Protein AF-A0A9X3YL46-F1 (afdb_monomer)

Sequence (142 aa):
MEDTFSPRIAATLVHRTGEGTSAHEVADIVVALCQDTERALTPIIGPVGVGALYQHSLHLAKVAYPWIDIIPTRPATAADFSVFHTLLAQQTAETALAGGKEVLEAFFRLLVSLIGFSLSEQLLAAVWTDPAPDTSAQDVVP

Nearest PDB structures (foldseek):
  5aym-assembly1_A  TM=3.130E-01  e=6.879E+00  Bdellovibrio bacteriovorus HD100

Structure (mmCIF, N/CA/C/O backbone):
data_AF-A0A9X3YL46-F1
#
_entry.id   AF-A0A9X3YL46-F1
#
loop_
_atom_site.group_PDB
_atom_site.id
_atom_site.type_symbol
_atom_site.label_atom_id
_atom_site.label_alt_id
_atom_site.label_comp_id
_atom_site.label_asym_id
_atom_site.label_entity_id
_atom_site.label_seq_id
_atom_site.pdbx_PDB_ins_code
_atom_site.Cartn_x
_atom_site.Cartn_y
_atom_site.Cartn_z
_atom_site.occupancy
_atom_site.B_iso_or_equiv
_atom_site.auth_seq_id
_atom_site.auth_comp_id
_atom_site.auth_asym_id
_atom_site.auth_atom_id
_atom_site.pdbx_PDB_model_num
ATOM 1 N N . MET A 1 1 ? 0.726 19.207 -8.376 1.00 51.31 1 MET A N 1
ATOM 2 C CA . MET A 1 1 ? -0.180 18.418 -9.240 1.00 51.31 1 MET A CA 1
ATOM 3 C C . MET A 1 1 ? 0.048 16.951 -8.882 1.00 51.31 1 MET A C 1
ATOM 5 O O . MET A 1 1 ? 0.593 16.200 -9.673 1.00 51.31 1 MET A O 1
ATOM 9 N N . GLU A 1 2 ? -0.258 16.591 -7.630 1.00 53.34 2 GLU A N 1
ATOM 10 C CA . GLU A 1 2 ? -0.020 15.256 -7.037 1.00 53.34 2 GLU A CA 1
ATOM 11 C C . GLU A 1 2 ? -1.334 14.649 -6.491 1.00 53.34 2 GLU A C 1
ATOM 13 O O . GLU A 1 2 ? -1.437 13.439 -6.318 1.00 53.34 2 GLU A O 1
ATOM 18 N N . ASP A 1 3 ? -2.374 15.475 -6.312 1.00 58.09 3 ASP A N 1
ATOM 19 C CA . ASP A 1 3 ? -3.676 15.122 -5.735 1.00 58.09 3 ASP A CA 1
ATOM 20 C C . ASP A 1 3 ? -4.540 14.152 -6.549 1.00 58.09 3 ASP A C 1
ATOM 22 O O . ASP A 1 3 ? -5.568 13.718 -6.048 1.00 58.09 3 ASP A O 1
ATOM 26 N N . THR A 1 4 ? -4.188 13.791 -7.785 1.00 65.06 4 THR A N 1
ATOM 27 C CA . THR A 1 4 ? -5.068 12.941 -8.614 1.00 65.06 4 THR A CA 1
ATOM 28 C C . THR A 1 4 ? -4.999 11.459 -8.227 1.00 65.06 4 THR A C 1
ATOM 30 O O . THR A 1 4 ? -5.976 10.730 -8.398 1.00 65.06 4 THR A O 1
ATOM 33 N N . PHE A 1 5 ? -3.876 10.991 -7.670 1.00 70.75 5 PHE A N 1
ATOM 34 C CA . PHE A 1 5 ? -3.711 9.575 -7.315 1.00 70.75 5 PHE A CA 1
ATOM 35 C C . PHE A 1 5 ? -4.318 9.228 -5.958 1.00 70.75 5 PHE A C 1
ATOM 37 O O . PHE A 1 5 ? -4.965 8.192 -5.840 1.00 70.75 5 PHE A O 1
ATOM 44 N N . SER A 1 6 ? -4.179 10.110 -4.964 1.00 73.25 6 SER A N 1
ATOM 45 C CA . SER A 1 6 ? -4.755 9.940 -3.621 1.00 73.25 6 SER A CA 1
ATOM 46 C C . SER A 1 6 ? -6.239 9.524 -3.621 1.00 73.25 6 SER A C 1
ATOM 48 O O . SER A 1 6 ? -6.574 8.513 -2.996 1.00 73.25 6 SER A O 1
ATOM 50 N N . PRO A 1 7 ? -7.146 10.204 -4.361 1.00 77.06 7 PRO A N 1
ATOM 51 C CA . PRO A 1 7 ? -8.553 9.826 -4.407 1.00 77.06 7 PRO A CA 1
ATOM 52 C C . PRO A 1 7 ? -8.775 8.505 -5.144 1.00 77.06 7 PRO A C 1
ATOM 54 O O . PRO A 1 7 ? -9.699 7.778 -4.798 1.00 77.06 7 PRO A O 1
ATOM 57 N N . ARG A 1 8 ? -7.932 8.150 -6.124 1.00 76.56 8 ARG A N 1
ATOM 58 C CA . ARG A 1 8 ? -8.047 6.884 -6.863 1.00 76.56 8 ARG A CA 1
ATOM 59 C C . ARG A 1 8 ? -7.578 5.695 -6.025 1.00 76.56 8 ARG A C 1
ATOM 61 O O . ARG A 1 8 ? -8.226 4.654 -6.051 1.00 76.56 8 ARG A O 1
ATOM 68 N N . ILE A 1 9 ? -6.512 5.868 -5.242 1.00 80.69 9 ILE A N 1
ATOM 69 C CA . ILE A 1 9 ? -6.034 4.897 -4.244 1.00 80.69 9 ILE A CA 1
ATOM 70 C C . ILE A 1 9 ? -7.133 4.646 -3.220 1.00 80.69 9 ILE A C 1
ATOM 72 O O . ILE A 1 9 ? -7.539 3.506 -3.009 1.00 80.69 9 ILE A O 1
ATOM 76 N N . ALA A 1 10 ? -7.658 5.728 -2.638 1.00 79.81 10 ALA A N 1
ATOM 77 C CA . ALA A 1 10 ? -8.732 5.659 -1.659 1.00 79.81 10 ALA A CA 1
ATOM 78 C C . ALA A 1 10 ? -9.977 4.977 -2.238 1.00 79.81 10 ALA A C 1
ATOM 80 O O . ALA A 1 10 ? -10.509 4.061 -1.622 1.00 79.81 10 ALA A O 1
ATOM 81 N N . ALA A 1 11 ? -10.405 5.370 -3.441 1.00 81.50 11 ALA A N 1
ATOM 82 C CA . ALA A 1 11 ? -11.554 4.771 -4.108 1.00 81.50 11 ALA A CA 1
ATOM 83 C C . ALA A 1 11 ? -11.339 3.285 -4.419 1.00 81.50 11 ALA A C 1
ATOM 85 O O . ALA A 1 11 ? -12.263 2.502 -4.244 1.00 81.50 11 ALA A O 1
ATOM 86 N N . THR A 1 12 ? -10.135 2.881 -4.837 1.00 80.75 12 THR A N 1
ATOM 87 C CA . THR A 1 12 ? -9.813 1.473 -5.128 1.00 80.75 12 THR A CA 1
ATOM 88 C C . THR A 1 12 ? -9.837 0.634 -3.855 1.00 80.75 12 THR A C 1
ATOM 90 O O . THR A 1 12 ? -10.438 -0.438 -3.844 1.00 80.75 12 THR A O 1
ATOM 93 N N . LEU A 1 13 ? -9.232 1.131 -2.771 1.00 80.19 13 LEU A N 1
ATOM 94 C CA . LEU A 1 13 ? -9.259 0.458 -1.474 1.00 80.19 13 LEU A CA 1
ATOM 95 C C . LEU A 1 13 ? -10.696 0.331 -0.966 1.00 80.19 13 LEU A C 1
ATOM 97 O O . LEU A 1 13 ? -11.121 -0.779 -0.687 1.00 80.19 13 LEU A O 1
ATOM 101 N N . VAL A 1 14 ? -11.472 1.418 -0.965 1.00 82.00 14 VAL A N 1
ATOM 102 C CA . VAL A 1 14 ? -12.885 1.410 -0.544 1.00 82.00 14 VAL A CA 1
ATOM 103 C C . VAL A 1 14 ? -13.747 0.511 -1.432 1.00 82.00 14 VAL A C 1
ATOM 105 O O . VAL A 1 14 ? -14.639 -0.158 -0.932 1.00 82.00 14 VAL A O 1
ATOM 108 N N . HIS A 1 15 ? -13.489 0.456 -2.740 1.00 81.50 15 HIS A N 1
ATOM 109 C CA . HIS A 1 15 ? -14.223 -0.429 -3.643 1.00 81.50 15 HIS A CA 1
ATOM 110 C C . HIS A 1 15 ? -13.946 -1.909 -3.349 1.00 81.50 15 HIS A C 1
ATOM 112 O O . HIS A 1 15 ? -14.842 -2.738 -3.482 1.00 81.50 15 HIS A O 1
ATOM 118 N N . ARG A 1 16 ? -12.712 -2.240 -2.944 1.00 76.75 16 ARG A N 1
ATOM 119 C CA . ARG A 1 16 ? -12.309 -3.611 -2.607 1.00 76.75 16 ARG A CA 1
ATOM 120 C C . ARG A 1 16 ? -12.597 -3.992 -1.152 1.00 76.75 16 ARG A C 1
ATOM 122 O O . ARG A 1 16 ? -12.717 -5.178 -0.870 1.00 76.75 16 ARG A O 1
ATOM 129 N N . THR A 1 17 ? -12.747 -3.027 -0.245 1.00 80.25 17 THR A N 1
ATOM 130 C CA . THR A 1 17 ? -13.121 -3.265 1.155 1.00 80.25 17 THR A CA 1
ATOM 131 C C . THR A 1 17 ? -14.616 -3.021 1.358 1.00 80.25 17 THR A C 1
ATOM 133 O O . THR A 1 17 ? -15.075 -1.882 1.353 1.00 80.25 17 THR A O 1
ATOM 136 N N . GLY A 1 18 ? -15.384 -4.087 1.575 1.00 74.00 18 GLY A N 1
ATOM 137 C CA . GLY A 1 18 ? -16.796 -3.993 1.950 1.00 74.00 18 GLY A CA 1
ATOM 138 C C . GLY A 1 18 ? -17.024 -3.428 3.360 1.00 74.00 18 GLY A C 1
ATOM 139 O O . GLY A 1 18 ? -16.109 -3.357 4.189 1.00 74.00 18 GLY A O 1
ATOM 140 N N . GLU A 1 19 ? -18.269 -3.059 3.669 1.00 71.50 19 GLU A N 1
ATOM 141 C CA . GLU A 1 19 ? -18.653 -2.713 5.043 1.00 71.50 19 GLU A CA 1
ATOM 142 C C . GLU A 1 19 ? -18.395 -3.909 5.976 1.00 71.50 19 GLU A C 1
ATOM 144 O O . GLU A 1 19 ? -18.930 -4.996 5.770 1.00 71.50 19 GLU A O 1
ATOM 149 N N . GLY A 1 20 ? -17.551 -3.714 6.995 1.00 71.75 20 GLY A N 1
ATOM 150 C CA . GLY A 1 20 ? -17.170 -4.765 7.948 1.00 71.75 20 GLY A CA 1
ATOM 151 C C . GLY A 1 20 ? -15.892 -5.539 7.609 1.00 71.75 20 GLY A C 1
ATOM 152 O O . GLY A 1 20 ? -15.596 -6.517 8.293 1.00 71.75 20 GLY A O 1
ATOM 153 N N . THR A 1 21 ? -15.124 -5.104 6.603 1.00 82.25 21 THR A N 1
ATOM 154 C CA . THR A 1 21 ? -13.832 -5.720 6.252 1.00 82.25 21 THR A CA 1
ATOM 155 C C . THR A 1 21 ? -12.889 -5.742 7.456 1.00 82.25 21 THR A C 1
ATOM 157 O O . THR A 1 21 ? -12.628 -4.713 8.084 1.00 82.25 21 THR A O 1
ATOM 160 N N . SER A 1 22 ? -12.359 -6.919 7.780 1.00 85.88 22 SER A N 1
ATOM 161 C CA . SER A 1 22 ? -11.424 -7.089 8.894 1.00 85.88 22 SER A CA 1
ATOM 162 C C . SER A 1 22 ? -10.041 -6.531 8.550 1.00 85.88 22 SER A C 1
ATOM 164 O O . SER A 1 22 ? -9.647 -6.490 7.389 1.00 85.88 22 SER A O 1
ATOM 166 N N . ALA A 1 23 ? -9.236 -6.176 9.555 1.00 85.50 23 ALA A N 1
ATOM 167 C CA . ALA A 1 23 ? -7.869 -5.689 9.326 1.00 85.50 23 ALA A CA 1
ATOM 168 C C . ALA A 1 23 ? -6.994 -6.672 8.525 1.00 85.50 23 ALA A C 1
ATOM 170 O O . ALA A 1 23 ? -6.163 -6.245 7.732 1.00 85.50 23 ALA A O 1
ATOM 171 N N . HIS A 1 24 ? -7.226 -7.980 8.683 1.00 86.25 24 HIS A N 1
ATOM 172 C CA . HIS A 1 24 ? -6.597 -9.022 7.866 1.00 86.25 24 HIS A CA 1
ATOM 173 C C . HIS A 1 24 ? -6.981 -8.937 6.386 1.00 86.25 24 HIS A C 1
ATOM 175 O O . HIS A 1 24 ? -6.119 -9.055 5.528 1.00 86.25 24 HIS A O 1
ATOM 181 N N . GLU A 1 25 ? -8.255 -8.709 6.075 1.00 86.12 25 GLU A N 1
ATOM 182 C CA . GLU A 1 25 ? -8.711 -8.587 4.687 1.00 86.12 25 GLU A CA 1
ATOM 183 C C . GLU A 1 25 ? -8.191 -7.292 4.053 1.00 86.12 25 GLU A C 1
ATOM 185 O O . GLU A 1 25 ? -7.735 -7.300 2.913 1.00 86.12 25 GLU A O 1
ATOM 190 N N . VAL A 1 26 ? -8.168 -6.189 4.812 1.00 86.44 26 VAL A N 1
ATOM 191 C CA . VAL A 1 26 ? -7.513 -4.948 4.370 1.00 86.44 26 VAL A CA 1
ATOM 192 C C . VAL A 1 26 ? -6.027 -5.193 4.099 1.00 86.44 26 VAL A C 1
ATOM 194 O O . VAL A 1 26 ? -5.505 -4.730 3.087 1.00 86.44 26 VAL A O 1
ATOM 197 N N . ALA A 1 27 ? -5.348 -5.933 4.980 1.00 87.69 27 ALA A N 1
ATOM 198 C CA . ALA A 1 27 ? -3.944 -6.279 4.811 1.00 87.69 27 ALA A CA 1
ATOM 199 C C . ALA A 1 27 ? -3.704 -7.088 3.532 1.00 87.69 27 ALA A C 1
ATOM 201 O O . ALA A 1 27 ? -2.785 -6.763 2.781 1.00 87.69 27 ALA A O 1
ATOM 202 N N . ASP A 1 28 ? -4.539 -8.094 3.269 1.00 86.88 28 ASP A N 1
ATOM 203 C CA . ASP A 1 28 ? -4.456 -8.939 2.077 1.00 86.88 28 ASP A CA 1
ATOM 204 C C . ASP A 1 28 ? -4.647 -8.112 0.797 1.00 86.88 28 ASP A C 1
ATOM 206 O O . ASP A 1 28 ? -3.805 -8.148 -0.099 1.00 86.88 28 ASP A O 1
ATOM 210 N N . ILE A 1 29 ? -5.669 -7.246 0.767 1.00 86.81 29 ILE A N 1
ATOM 211 C CA . ILE A 1 29 ? -5.940 -6.343 -0.362 1.00 86.81 29 ILE A CA 1
ATOM 212 C C . ILE A 1 29 ? -4.755 -5.406 -0.613 1.00 86.81 29 ILE A C 1
ATOM 214 O O . ILE A 1 29 ? -4.289 -5.284 -1.746 1.00 86.81 29 ILE A O 1
ATOM 218 N N . VAL A 1 30 ? -4.246 -4.739 0.425 1.00 85.69 30 VAL A N 1
ATOM 219 C CA . VAL A 1 30 ? -3.123 -3.798 0.295 1.00 85.69 30 VAL A CA 1
ATOM 220 C C . VAL A 1 30 ? -1.865 -4.519 -0.196 1.00 85.69 30 VAL A C 1
ATOM 222 O O . VAL A 1 30 ? -1.163 -4.016 -1.074 1.00 85.69 30 VAL A O 1
ATOM 225 N N . VAL A 1 31 ? -1.582 -5.708 0.336 1.00 87.44 31 VAL A N 1
ATOM 226 C CA . VAL A 1 31 ? -0.411 -6.507 -0.044 1.00 87.44 31 VAL A CA 1
ATOM 227 C C . VAL A 1 31 ? -0.532 -7.026 -1.471 1.00 87.44 31 VAL A C 1
ATOM 229 O O . VAL A 1 31 ? 0.443 -6.937 -2.215 1.00 87.44 31 VAL A O 1
ATOM 232 N N . ALA A 1 32 ? -1.713 -7.483 -1.886 1.00 86.38 32 ALA A N 1
ATOM 233 C CA . ALA A 1 32 ? -1.969 -7.905 -3.257 1.00 86.38 32 ALA A CA 1
ATOM 234 C C . ALA A 1 32 ? -1.721 -6.761 -4.254 1.00 86.38 32 ALA A C 1
ATOM 236 O O . ALA A 1 32 ? -1.051 -6.959 -5.266 1.00 86.38 32 ALA A O 1
ATOM 237 N N . LEU A 1 33 ? -2.176 -5.541 -3.941 1.00 83.75 33 LEU A N 1
ATOM 238 C CA . LEU A 1 33 ? -1.921 -4.359 -4.776 1.00 83.75 33 LEU A CA 1
ATOM 239 C C . LEU A 1 33 ? -0.424 -4.029 -4.850 1.00 83.75 33 LEU A C 1
ATOM 241 O O . LEU A 1 33 ? 0.090 -3.730 -5.930 1.00 83.75 33 LEU A O 1
ATOM 245 N N . CYS A 1 34 ? 0.291 -4.105 -3.726 1.00 83.38 34 CYS A N 1
ATOM 246 C CA . CYS A 1 34 ? 1.739 -3.905 -3.690 1.00 83.38 34 CYS A CA 1
ATOM 247 C C . CYS A 1 34 ? 2.498 -4.953 -4.523 1.00 83.38 34 CYS A C 1
ATOM 249 O O . CYS A 1 34 ? 3.418 -4.591 -5.253 1.00 83.38 34 CYS A O 1
ATOM 251 N N . GLN A 1 35 ? 2.101 -6.227 -4.457 1.00 84.06 35 GLN A N 1
ATOM 252 C CA . GLN A 1 35 ? 2.708 -7.319 -5.228 1.00 84.06 35 GLN A CA 1
ATOM 253 C C . GLN A 1 35 ? 2.443 -7.201 -6.731 1.00 84.06 35 GLN A C 1
ATOM 255 O O . GLN A 1 35 ? 3.344 -7.441 -7.536 1.00 84.06 35 GLN A O 1
ATOM 260 N N . ASP A 1 36 ? 1.227 -6.820 -7.124 1.00 83.81 36 ASP A N 1
ATOM 261 C CA . ASP A 1 36 ? 0.898 -6.598 -8.535 1.00 83.81 36 ASP A CA 1
ATOM 262 C C . ASP A 1 36 ? 1.721 -5.432 -9.105 1.00 83.81 36 ASP A C 1
ATOM 264 O O . ASP A 1 36 ? 2.349 -5.536 -10.163 1.00 83.81 36 ASP A O 1
ATOM 268 N N . THR A 1 37 ? 1.854 -4.367 -8.310 1.00 79.25 37 THR A N 1
ATOM 269 C CA . THR A 1 37 ? 2.698 -3.222 -8.650 1.00 79.25 37 THR A CA 1
ATOM 270 C C . THR A 1 37 ? 4.180 -3.618 -8.724 1.00 79.25 37 THR A C 1
ATOM 272 O O . THR A 1 37 ? 4.872 -3.223 -9.662 1.00 79.25 37 THR A O 1
ATOM 275 N N . GLU A 1 38 ? 4.686 -4.442 -7.796 1.00 82.06 38 GLU A N 1
ATOM 276 C CA . GLU A 1 38 ? 6.049 -4.990 -7.867 1.00 82.06 38 GLU A CA 1
ATOM 277 C C . GLU A 1 38 ? 6.269 -5.776 -9.159 1.00 82.06 38 GLU A C 1
ATOM 279 O O . GLU A 1 38 ? 7.285 -5.582 -9.833 1.00 82.06 38 GLU A O 1
ATOM 284 N N . ARG A 1 39 ? 5.328 -6.646 -9.530 1.00 82.31 39 ARG A N 1
ATOM 285 C CA . ARG A 1 39 ? 5.431 -7.481 -10.730 1.00 82.31 39 ARG A CA 1
ATOM 286 C C . ARG A 1 39 ? 5.474 -6.641 -12.003 1.00 82.31 39 ARG A C 1
ATOM 288 O O . ARG A 1 39 ? 6.270 -6.939 -12.892 1.00 82.31 39 ARG A O 1
ATOM 295 N N . ALA A 1 40 ? 4.680 -5.574 -12.066 1.00 80.94 40 ALA A N 1
ATOM 296 C CA . ALA A 1 40 ? 4.679 -4.636 -13.185 1.00 80.94 40 ALA A CA 1
ATOM 297 C C . ALA A 1 40 ? 5.964 -3.787 -13.256 1.00 80.94 40 ALA A C 1
ATOM 299 O O . ALA A 1 40 ? 6.438 -3.465 -14.345 1.00 80.94 40 ALA A O 1
ATOM 300 N N . LEU A 1 41 ? 6.561 -3.446 -12.109 1.00 78.81 41 LEU A N 1
ATOM 301 C CA . LEU A 1 41 ? 7.760 -2.601 -12.035 1.00 78.81 41 LEU A CA 1
ATOM 302 C C . LEU A 1 41 ? 9.080 -3.361 -12.143 1.00 78.81 41 LEU A C 1
ATOM 304 O O . LEU A 1 41 ? 10.072 -2.799 -12.610 1.00 78.81 41 LEU A O 1
ATOM 308 N N . THR A 1 42 ? 9.110 -4.626 -11.731 1.00 82.94 42 THR A N 1
ATOM 309 C CA . THR A 1 42 ? 10.291 -5.493 -11.808 1.00 82.94 42 THR A CA 1
ATOM 310 C C . THR A 1 42 ? 10.949 -5.488 -13.197 1.00 82.94 42 THR A C 1
ATOM 312 O O . THR A 1 42 ? 12.166 -5.317 -13.248 1.00 82.94 42 THR A O 1
ATOM 315 N N . PRO A 1 43 ? 10.226 -5.596 -14.332 1.00 80.31 43 PRO A N 1
ATOM 316 C CA . PRO A 1 43 ? 10.850 -5.508 -15.656 1.00 80.31 43 PRO A CA 1
ATOM 317 C C . PRO A 1 43 ? 11.321 -4.095 -16.053 1.00 80.31 43 PRO A C 1
ATOM 319 O O . PRO A 1 43 ? 12.098 -3.972 -16.996 1.00 80.31 43 PRO A O 1
ATOM 322 N N . ILE A 1 44 ? 10.876 -3.037 -15.365 1.00 81.62 44 ILE A N 1
ATOM 323 C CA . ILE A 1 44 ? 11.194 -1.635 -15.695 1.00 81.62 44 ILE A CA 1
ATOM 324 C C . ILE A 1 44 ? 12.420 -1.149 -14.910 1.00 81.62 44 ILE A C 1
ATOM 326 O O . ILE A 1 44 ? 13.348 -0.593 -15.493 1.00 81.62 44 ILE A O 1
ATOM 330 N N . ILE A 1 45 ? 12.426 -1.353 -13.587 1.00 79.56 45 ILE A N 1
ATOM 331 C CA . ILE A 1 45 ? 13.461 -0.835 -12.669 1.00 79.56 45 ILE A CA 1
ATOM 332 C C . ILE A 1 45 ? 14.257 -1.938 -11.954 1.00 79.56 45 ILE A C 1
ATOM 334 O O . ILE A 1 45 ? 15.213 -1.646 -11.234 1.00 79.56 45 ILE A O 1
ATOM 338 N N . GLY A 1 46 ? 13.886 -3.206 -12.148 1.00 81.25 46 GLY A N 1
ATOM 339 C CA . GLY A 1 46 ? 14.500 -4.357 -11.488 1.00 81.25 46 GLY A CA 1
ATOM 340 C C . GLY A 1 46 ? 13.971 -4.613 -10.067 1.00 81.25 46 GLY A C 1
ATOM 341 O O . GLY A 1 46 ? 13.476 -3.696 -9.408 1.00 81.25 46 GLY A O 1
ATOM 342 N N . PRO A 1 47 ? 14.129 -5.843 -9.539 1.00 78.12 47 PRO A N 1
ATOM 343 C CA . PRO A 1 47 ? 13.615 -6.229 -8.217 1.00 78.12 47 PRO A CA 1
ATOM 344 C C . PRO A 1 47 ? 14.277 -5.443 -7.073 1.00 78.12 47 PRO A C 1
ATOM 346 O O . PRO A 1 47 ? 13.627 -5.072 -6.099 1.00 78.12 47 PRO A O 1
ATOM 349 N N . VAL A 1 48 ? 15.557 -5.085 -7.230 1.00 78.62 48 VAL A N 1
ATOM 350 C CA . VAL A 1 48 ? 16.284 -4.227 -6.279 1.00 78.62 48 VAL A CA 1
ATOM 351 C C . VAL A 1 48 ? 15.733 -2.797 -6.286 1.00 78.62 48 VAL A C 1
ATOM 353 O O . VAL A 1 48 ? 15.625 -2.177 -5.230 1.00 78.62 48 VAL A O 1
ATOM 356 N N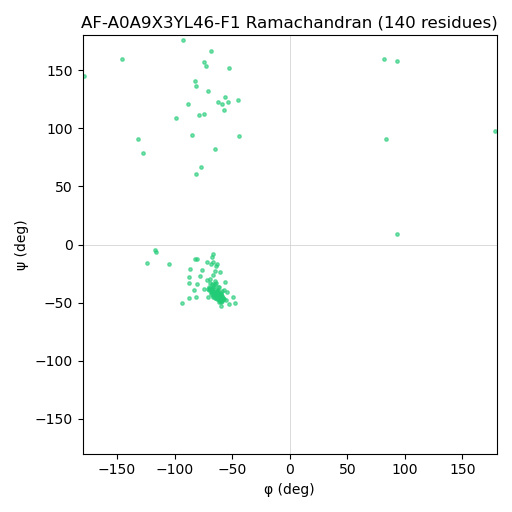 . GLY A 1 49 ? 15.354 -2.278 -7.460 1.00 80.94 49 GLY A N 1
ATOM 357 C CA . GLY A 1 49 ? 14.746 -0.955 -7.596 1.00 80.94 49 GLY A CA 1
ATOM 358 C C . GLY A 1 49 ? 13.384 -0.890 -6.912 1.00 80.94 49 GLY A C 1
ATOM 359 O O . GLY A 1 49 ? 13.122 0.047 -6.159 1.00 80.94 49 GLY A O 1
ATOM 360 N N . VAL A 1 50 ? 12.555 -1.922 -7.096 1.00 80.88 50 VAL A N 1
ATOM 361 C CA . VAL A 1 50 ? 11.259 -2.028 -6.411 1.00 80.88 50 VAL A CA 1
ATOM 362 C C . VAL A 1 50 ? 11.432 -2.180 -4.900 1.00 80.88 50 VAL A C 1
ATOM 364 O O . VAL A 1 50 ? 10.756 -1.488 -4.142 1.00 80.88 50 VAL A O 1
ATOM 367 N N . GLY A 1 51 ? 12.366 -3.022 -4.448 1.00 81.31 51 GLY A N 1
ATOM 368 C CA . GLY A 1 51 ? 12.679 -3.169 -3.027 1.00 81.31 51 GLY A CA 1
ATOM 369 C C . GLY A 1 51 ? 13.092 -1.839 -2.392 1.00 81.31 51 GLY A C 1
ATOM 370 O O . GLY A 1 51 ? 12.547 -1.448 -1.363 1.00 81.31 51 GLY A O 1
ATOM 371 N N . ALA A 1 52 ? 13.987 -1.085 -3.038 1.00 82.44 52 ALA A N 1
ATOM 372 C CA . ALA A 1 52 ? 14.406 0.235 -2.565 1.00 82.44 52 ALA A CA 1
ATOM 373 C C . ALA A 1 52 ? 13.247 1.248 -2.535 1.00 82.44 52 ALA A C 1
ATOM 375 O O . ALA A 1 52 ? 13.113 2.011 -1.577 1.00 82.44 52 ALA A O 1
ATOM 376 N N . LEU A 1 53 ? 12.389 1.229 -3.557 1.00 83.69 53 LEU A N 1
ATOM 377 C CA . LEU A 1 53 ? 11.208 2.083 -3.650 1.00 83.69 53 LEU A CA 1
ATOM 378 C C . LEU A 1 53 ? 10.212 1.793 -2.522 1.00 83.69 53 LEU A C 1
ATOM 380 O O . LEU A 1 53 ? 9.729 2.710 -1.858 1.00 83.69 53 LEU A O 1
ATOM 384 N N . TYR A 1 54 ? 9.966 0.511 -2.259 1.00 83.38 54 TYR A N 1
ATOM 385 C CA . TYR A 1 54 ? 9.113 0.063 -1.171 1.00 83.38 54 TYR A CA 1
ATOM 386 C C . TYR A 1 54 ? 9.670 0.497 0.190 1.00 83.38 54 TYR A C 1
ATOM 388 O O . TYR A 1 54 ? 8.964 1.123 0.979 1.00 83.38 54 TYR A O 1
ATOM 396 N N . GLN A 1 55 ? 10.959 0.277 0.442 1.00 82.31 55 GLN A N 1
ATOM 397 C CA . GLN A 1 55 ? 11.619 0.708 1.678 1.00 82.31 55 GLN A CA 1
ATOM 398 C C . GLN A 1 55 ? 11.532 2.226 1.884 1.00 82.31 55 GLN A C 1
ATOM 400 O O . GLN A 1 55 ? 11.272 2.697 2.992 1.00 82.31 55 GLN A O 1
ATOM 405 N N . HIS A 1 56 ? 11.692 3.000 0.811 1.00 83.94 56 HIS A N 1
ATOM 406 C CA . HIS A 1 56 ? 11.568 4.450 0.874 1.00 83.94 56 HIS A CA 1
ATOM 407 C C . HIS A 1 56 ? 10.118 4.890 1.136 1.00 83.94 56 HIS A C 1
ATOM 409 O O . HIS A 1 56 ? 9.897 5.796 1.938 1.00 83.94 56 HIS A O 1
ATOM 415 N N . SER A 1 57 ? 9.126 4.204 0.555 1.00 85.19 57 SER A N 1
ATOM 416 C CA . SER A 1 57 ? 7.707 4.457 0.840 1.00 85.19 57 SER A CA 1
ATOM 417 C C . SER A 1 57 ? 7.355 4.208 2.311 1.00 85.19 57 SER A C 1
ATOM 419 O O . SER A 1 57 ? 6.716 5.052 2.937 1.00 85.19 57 SER A O 1
ATOM 421 N N . LEU A 1 58 ? 7.871 3.126 2.910 1.00 82.69 58 LEU A N 1
ATOM 422 C CA . LEU A 1 58 ? 7.726 2.852 4.343 1.00 82.69 58 LEU A CA 1
ATOM 423 C C . LEU A 1 58 ? 8.398 3.937 5.195 1.00 82.69 58 LEU A C 1
ATOM 425 O O . LEU A 1 58 ? 7.846 4.364 6.208 1.00 82.69 58 LEU A O 1
ATOM 429 N N . HIS A 1 59 ? 9.568 4.423 4.771 1.00 82.75 59 HIS A N 1
ATOM 430 C CA . HIS A 1 59 ? 10.288 5.489 5.470 1.00 82.75 59 HIS A CA 1
ATOM 431 C C . HIS A 1 59 ? 9.563 6.841 5.436 1.00 82.75 59 HIS A C 1
ATOM 433 O O . HIS A 1 59 ? 9.758 7.659 6.332 1.00 82.75 59 HIS A O 1
ATOM 439 N N . LEU A 1 60 ? 8.734 7.092 4.424 1.00 83.12 60 LEU A N 1
ATOM 440 C CA . LEU A 1 60 ? 7.866 8.268 4.388 1.00 83.12 60 LEU A CA 1
ATOM 441 C C . LEU A 1 60 ? 6.603 8.034 5.223 1.00 83.12 60 LEU A C 1
ATOM 443 O O . LEU A 1 60 ? 6.248 8.874 6.048 1.00 83.12 60 LEU A O 1
ATOM 447 N N . ALA A 1 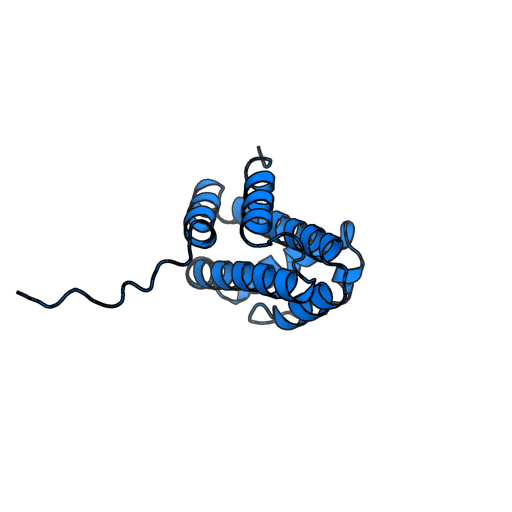61 ? 5.973 6.866 5.081 1.00 82.94 61 ALA A N 1
ATOM 448 C CA . ALA A 1 61 ? 4.745 6.528 5.793 1.00 82.94 61 ALA A CA 1
ATOM 449 C C . ALA A 1 61 ? 4.936 6.443 7.315 1.00 82.94 61 ALA A C 1
ATOM 451 O O . ALA A 1 61 ? 4.030 6.809 8.061 1.00 82.94 61 ALA A O 1
ATOM 452 N N . LYS A 1 62 ? 6.122 6.049 7.804 1.00 81.50 62 LYS A N 1
ATOM 453 C CA . LYS A 1 62 ? 6.413 6.015 9.249 1.00 81.50 62 LYS A CA 1
ATOM 454 C C . LYS A 1 62 ? 6.310 7.380 9.935 1.00 81.50 62 LYS A C 1
ATOM 456 O O . LYS A 1 62 ? 6.104 7.429 11.142 1.00 81.50 62 LYS A O 1
ATOM 461 N N . VAL A 1 63 ? 6.466 8.480 9.186 1.00 81.06 63 VAL A N 1
ATOM 462 C CA . VAL A 1 63 ? 6.319 9.844 9.723 1.00 81.06 63 VAL A CA 1
ATOM 463 C C . VAL A 1 63 ? 4.871 10.087 10.153 1.00 81.06 63 VAL A C 1
ATOM 465 O O . VAL A 1 63 ? 4.638 10.728 11.174 1.00 81.06 63 VAL A O 1
ATOM 468 N N . ALA A 1 64 ? 3.911 9.540 9.403 1.00 79.56 64 ALA A N 1
ATOM 469 C CA . ALA A 1 64 ? 2.489 9.605 9.721 1.00 79.56 64 ALA A CA 1
ATOM 470 C C . ALA A 1 64 ? 2.033 8.449 10.635 1.00 79.56 64 ALA A C 1
ATOM 472 O O . ALA A 1 64 ? 1.175 8.648 11.493 1.00 79.56 64 ALA A O 1
ATOM 473 N N . TYR A 1 65 ? 2.631 7.259 10.498 1.00 80.31 65 TYR A N 1
ATOM 474 C CA . TYR A 1 65 ? 2.235 6.038 11.206 1.00 80.31 65 TYR A CA 1
ATOM 475 C C . TYR A 1 65 ? 3.447 5.332 11.832 1.00 80.31 65 TYR A C 1
ATOM 477 O O . TYR A 1 65 ? 4.051 4.456 11.209 1.00 80.31 65 TYR A O 1
ATOM 485 N N . PRO A 1 66 ? 3.801 5.644 13.090 1.00 78.75 66 PRO A N 1
ATOM 486 C CA . PRO A 1 66 ? 5.026 5.141 13.716 1.00 78.75 66 PRO A CA 1
ATOM 487 C C . PRO A 1 66 ? 5.062 3.614 13.893 1.00 78.75 66 PRO A C 1
ATOM 489 O O . PRO A 1 66 ? 6.138 3.043 14.029 1.00 78.75 66 PRO A O 1
ATOM 492 N N . TRP A 1 67 ? 3.919 2.921 13.838 1.00 80.94 67 TRP A N 1
ATOM 493 C CA . TRP A 1 67 ? 3.866 1.453 13.884 1.00 80.94 67 TRP A CA 1
ATOM 494 C C . TRP A 1 67 ? 4.486 0.773 12.649 1.00 80.94 67 TRP A C 1
ATOM 496 O O . TRP A 1 67 ? 4.789 -0.418 12.696 1.00 80.94 67 TRP A O 1
ATOM 506 N N . ILE A 1 68 ? 4.717 1.521 11.564 1.00 76.44 68 ILE A N 1
ATOM 507 C CA . ILE A 1 68 ? 5.396 1.047 10.348 1.00 76.44 68 ILE A CA 1
ATOM 508 C C . ILE A 1 68 ? 6.922 0.950 10.551 1.00 76.44 68 ILE A C 1
ATOM 510 O O . ILE A 1 68 ? 7.582 0.163 9.874 1.00 76.44 68 ILE A O 1
ATOM 514 N N . ASP A 1 69 ? 7.490 1.678 11.521 1.00 71.00 69 ASP A N 1
ATOM 515 C CA . ASP A 1 69 ? 8.935 1.680 11.830 1.00 71.00 69 ASP A CA 1
ATOM 516 C C . ASP A 1 69 ? 9.455 0.303 12.297 1.00 71.00 69 ASP A C 1
ATOM 518 O O . ASP A 1 69 ? 10.647 0.022 12.235 1.00 71.00 69 ASP A O 1
ATOM 522 N N . ILE A 1 70 ? 8.547 -0.599 12.689 1.00 64.75 70 ILE A N 1
ATOM 523 C CA . ILE A 1 70 ? 8.857 -1.969 13.122 1.00 64.75 70 ILE A CA 1
ATOM 524 C C . ILE A 1 70 ? 9.376 -2.835 11.953 1.00 64.75 70 ILE A C 1
ATOM 526 O O . ILE A 1 70 ? 9.981 -3.881 12.190 1.00 64.75 70 ILE A O 1
ATOM 530 N N . ILE A 1 71 ? 9.181 -2.422 10.691 1.00 65.50 71 ILE A N 1
ATOM 531 C CA . ILE A 1 71 ? 9.692 -3.157 9.526 1.00 65.50 71 ILE A CA 1
ATOM 532 C C . ILE A 1 71 ? 11.207 -2.935 9.416 1.00 65.50 71 ILE A C 1
ATOM 534 O O . ILE A 1 71 ? 11.641 -1.825 9.089 1.00 65.50 71 ILE A O 1
ATOM 538 N N . PRO A 1 72 ? 12.040 -3.971 9.637 1.00 60.75 72 PRO A N 1
ATOM 539 C CA . PRO A 1 72 ? 13.482 -3.818 9.565 1.00 60.75 72 PRO A CA 1
ATOM 540 C C . PRO A 1 72 ? 13.887 -3.400 8.153 1.00 60.75 72 PRO A C 1
ATOM 542 O O . PRO A 1 72 ? 13.604 -4.100 7.178 1.00 60.75 72 PRO A O 1
ATOM 545 N N . THR A 1 73 ? 14.578 -2.262 8.056 1.00 58.16 73 THR A N 1
ATOM 546 C CA . THR A 1 73 ? 15.032 -1.695 6.785 1.00 58.16 73 THR A CA 1
ATOM 547 C C . THR A 1 73 ? 16.256 -2.458 6.274 1.00 58.16 73 THR A C 1
ATOM 549 O O . THR A 1 73 ? 17.384 -1.965 6.307 1.00 58.16 73 THR A O 1
ATOM 552 N N . ARG A 1 74 ? 16.088 -3.733 5.911 1.00 59.00 74 ARG A N 1
ATOM 553 C CA . ARG A 1 74 ? 17.179 -4.527 5.341 1.00 59.00 74 ARG A CA 1
ATOM 554 C C . ARG A 1 74 ? 17.268 -4.213 3.848 1.00 59.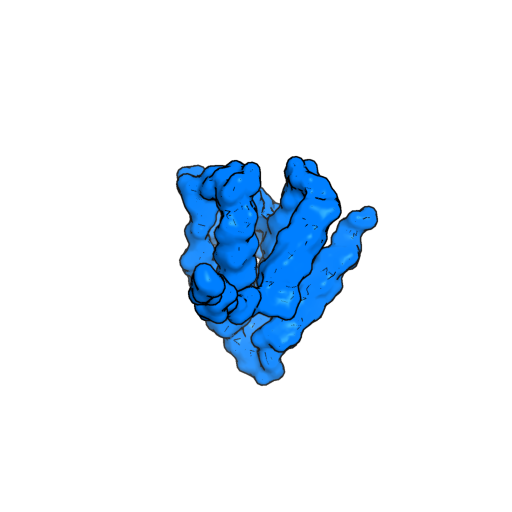00 74 ARG A C 1
ATOM 556 O O . ARG A 1 74 ? 16.223 -4.140 3.206 1.00 59.00 74 ARG A O 1
ATOM 563 N N . PRO A 1 75 ? 18.474 -4.096 3.261 1.00 54.97 75 PRO A N 1
ATOM 564 C CA . PRO A 1 75 ? 18.629 -4.157 1.813 1.00 54.97 75 PRO A CA 1
ATOM 565 C C . PRO A 1 75 ? 18.237 -5.567 1.355 1.00 54.97 75 PRO A C 1
ATOM 567 O O . PRO A 1 75 ? 19.064 -6.472 1.252 1.00 54.97 75 PRO A O 1
ATOM 570 N N . ALA A 1 76 ? 16.938 -5.788 1.198 1.00 55.25 76 ALA A N 1
ATOM 571 C CA . ALA A 1 76 ? 16.385 -6.995 0.637 1.00 55.25 76 ALA A CA 1
ATOM 572 C C . ALA A 1 76 ? 16.475 -6.875 -0.884 1.00 55.25 76 ALA A C 1
ATOM 574 O O . ALA A 1 76 ? 16.210 -5.827 -1.471 1.00 55.25 76 ALA A O 1
ATOM 575 N N . THR A 1 77 ? 16.892 -7.960 -1.526 1.00 59.66 77 THR A N 1
ATOM 576 C CA . THR A 1 77 ? 16.954 -8.065 -2.987 1.00 59.66 77 THR A CA 1
ATOM 577 C C . THR A 1 77 ? 15.565 -8.072 -3.637 1.00 59.66 77 THR A C 1
ATOM 579 O O . THR A 1 77 ? 15.487 -7.961 -4.857 1.00 59.66 77 THR A O 1
ATOM 582 N N . ALA A 1 78 ? 14.500 -8.213 -2.837 1.00 62.75 78 ALA A N 1
ATOM 583 C CA . ALA A 1 78 ? 13.092 -8.216 -3.226 1.00 62.75 78 ALA A CA 1
ATOM 584 C C . ALA A 1 78 ? 12.235 -7.564 -2.123 1.00 62.75 78 ALA A C 1
ATOM 586 O O . ALA A 1 78 ? 12.682 -7.457 -0.978 1.00 62.75 78 ALA A O 1
ATOM 587 N N . ALA A 1 79 ? 11.025 -7.112 -2.457 1.00 69.00 79 ALA A N 1
ATOM 588 C CA . ALA A 1 79 ? 10.124 -6.507 -1.483 1.00 69.00 79 ALA A CA 1
ATOM 589 C C . ALA A 1 79 ? 9.429 -7.589 -0.629 1.00 69.00 79 ALA A C 1
ATOM 591 O O . ALA A 1 79 ? 8.591 -8.346 -1.109 1.00 69.00 79 ALA A O 1
ATOM 592 N N . ASP A 1 80 ? 9.759 -7.666 0.663 1.00 76.19 80 ASP A N 1
ATOM 593 C CA . ASP A 1 80 ? 9.101 -8.581 1.604 1.00 76.19 80 ASP A CA 1
ATOM 594 C C . ASP A 1 80 ? 7.817 -7.955 2.180 1.00 76.19 80 ASP A C 1
ATOM 596 O O . ASP A 1 80 ? 7.841 -7.246 3.190 1.00 76.19 80 ASP A O 1
ATOM 600 N N . PHE A 1 81 ? 6.667 -8.244 1.565 1.00 82.62 81 PHE A N 1
ATOM 601 C CA . PHE A 1 81 ? 5.370 -7.720 2.021 1.00 82.62 81 PHE A CA 1
ATOM 602 C C . PHE A 1 81 ? 4.755 -8.479 3.209 1.00 82.62 81 PHE A C 1
ATOM 604 O O . PHE A 1 81 ? 3.828 -7.976 3.840 1.00 82.62 81 PHE A O 1
ATOM 611 N N . SER A 1 82 ? 5.270 -9.660 3.570 1.00 81.81 82 SER A N 1
ATOM 612 C CA . SER A 1 82 ? 4.720 -10.489 4.661 1.00 81.81 82 SER A CA 1
ATOM 613 C C . SER A 1 82 ? 4.765 -9.801 6.029 1.00 81.81 82 SER A C 1
ATOM 615 O O . SER A 1 82 ? 3.849 -9.945 6.844 1.00 81.81 82 SER A O 1
ATOM 617 N N . VAL A 1 83 ? 5.818 -9.022 6.295 1.00 82.88 83 VAL A N 1
ATOM 618 C CA . VAL A 1 83 ? 5.937 -8.257 7.548 1.00 82.88 83 VAL A CA 1
ATOM 619 C C . VAL A 1 83 ? 4.898 -7.139 7.577 1.00 82.88 83 VAL A C 1
ATOM 621 O O . VAL A 1 83 ? 4.223 -6.943 8.584 1.00 82.88 83 VAL A O 1
ATOM 624 N N . PHE A 1 84 ? 4.712 -6.452 6.452 1.00 83.56 84 PHE A N 1
ATOM 625 C CA . PHE A 1 84 ? 3.725 -5.387 6.319 1.00 83.56 84 PHE A CA 1
ATOM 626 C C . PHE A 1 84 ? 2.291 -5.895 6.434 1.00 83.56 84 PHE A C 1
ATOM 628 O O . PHE A 1 84 ? 1.504 -5.295 7.161 1.00 83.56 84 PHE A O 1
ATOM 635 N N . HIS A 1 85 ? 1.989 -7.049 5.834 1.00 87.81 85 HIS A N 1
ATOM 636 C CA . HIS A 1 85 ? 0.727 -7.756 6.037 1.00 87.81 85 HIS A CA 1
ATOM 637 C C . HIS A 1 85 ? 0.450 -7.984 7.528 1.00 87.81 85 HIS A C 1
ATOM 639 O O . HIS A 1 85 ? -0.606 -7.634 8.047 1.00 87.81 85 HIS A O 1
ATOM 645 N N . THR A 1 86 ? 1.435 -8.537 8.239 1.00 86.25 86 THR A N 1
ATOM 646 C CA . THR A 1 86 ? 1.308 -8.877 9.662 1.00 86.25 86 THR A CA 1
ATOM 647 C C . THR A 1 86 ? 1.131 -7.636 10.538 1.00 86.25 86 THR A C 1
ATOM 649 O O . THR A 1 86 ? 0.434 -7.691 11.549 1.00 86.25 86 THR A O 1
ATOM 652 N N . LEU A 1 87 ? 1.751 -6.512 10.170 1.00 85.81 87 LEU A N 1
ATOM 653 C CA . LEU A 1 87 ? 1.564 -5.243 10.870 1.00 85.81 87 LEU A CA 1
ATOM 654 C C . LEU A 1 87 ? 0.176 -4.659 10.616 1.00 85.81 87 LEU A C 1
ATOM 656 O O . LEU A 1 87 ? -0.479 -4.269 11.574 1.00 85.81 87 LEU A O 1
ATOM 660 N N . LEU A 1 88 ? -0.298 -4.654 9.368 1.00 86.12 88 LEU A N 1
ATOM 661 C CA . LEU A 1 88 ? -1.655 -4.217 9.021 1.00 86.12 88 LEU A CA 1
ATOM 662 C C . LEU A 1 88 ? -2.713 -5.057 9.751 1.00 86.12 88 LEU A C 1
ATOM 664 O O . LEU A 1 88 ? -3.633 -4.506 10.348 1.00 86.12 88 LEU A O 1
ATOM 668 N N . ALA A 1 89 ? -2.529 -6.377 9.782 1.00 87.56 89 ALA A N 1
ATOM 669 C CA . ALA A 1 89 ? -3.424 -7.317 10.447 1.00 87.56 89 ALA A CA 1
ATOM 670 C C . ALA A 1 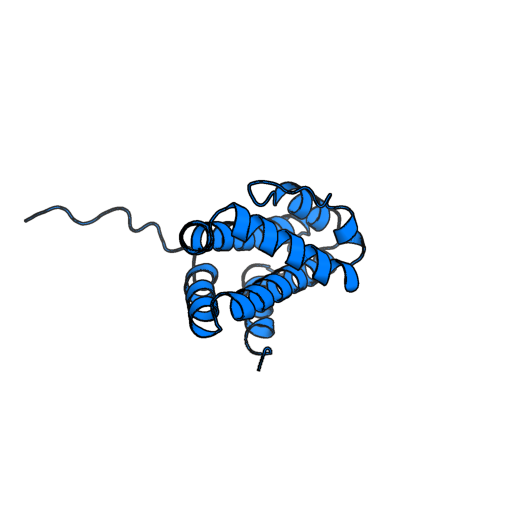89 ? -3.486 -7.155 11.978 1.00 87.56 89 ALA A C 1
ATOM 672 O O . ALA A 1 89 ? -4.463 -7.573 12.598 1.00 87.56 89 ALA A O 1
ATOM 673 N N . GLN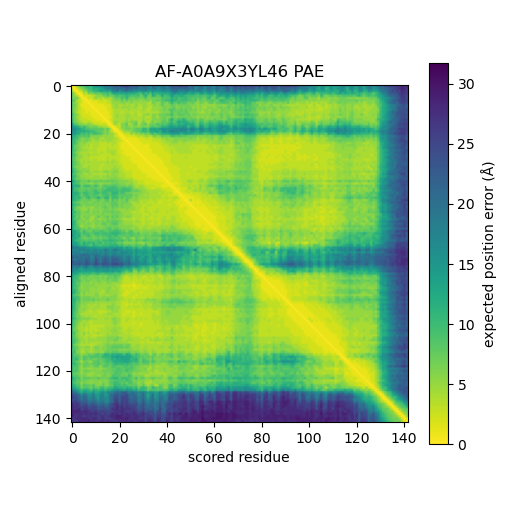 A 1 90 ? -2.457 -6.560 12.592 1.00 87.19 90 GLN A N 1
ATOM 674 C CA . GLN A 1 90 ? -2.438 -6.234 14.023 1.00 87.19 90 GLN A CA 1
ATOM 675 C C . GLN A 1 90 ? -3.151 -4.917 14.356 1.00 87.19 90 GLN A C 1
ATOM 677 O O . GLN A 1 90 ? -3.402 -4.653 15.531 1.00 87.19 90 GLN A O 1
ATOM 682 N N . GLN A 1 91 ? -3.468 -4.093 13.354 1.00 86.94 91 GLN A N 1
ATOM 683 C CA . GLN A 1 91 ? -4.160 -2.822 13.548 1.00 86.94 91 GLN A CA 1
ATOM 684 C C . GLN A 1 91 ? -5.679 -2.960 13.423 1.00 86.94 91 GLN A C 1
ATOM 686 O O . GLN A 1 91 ? -6.216 -4.021 13.114 1.00 86.94 91 GLN A O 1
ATOM 691 N N . THR A 1 92 ? -6.402 -1.864 13.666 1.00 87.12 92 THR A N 1
ATOM 692 C CA . THR A 1 92 ? -7.826 -1.776 13.318 1.00 87.12 92 THR A CA 1
ATOM 693 C C . THR A 1 92 ? -7.994 -1.650 11.805 1.00 87.12 92 THR A C 1
ATOM 695 O O . THR A 1 92 ? -7.113 -1.114 11.137 1.00 87.12 92 THR A O 1
ATOM 698 N N . ALA A 1 93 ? -9.132 -2.089 11.259 1.00 84.62 93 ALA A N 1
ATOM 699 C CA . ALA A 1 93 ? -9.404 -2.001 9.820 1.00 84.62 93 ALA A CA 1
ATOM 700 C C . ALA A 1 93 ? -9.243 -0.567 9.280 1.00 84.62 93 ALA A C 1
ATOM 702 O O . ALA A 1 93 ? -8.624 -0.364 8.240 1.00 84.62 93 ALA A O 1
ATOM 703 N N . GLU A 1 94 ? -9.706 0.435 10.033 1.00 84.69 94 GLU A N 1
ATOM 704 C CA . GLU A 1 94 ? -9.559 1.854 9.684 1.00 84.69 94 GLU A CA 1
ATOM 705 C C . GLU A 1 94 ? -8.091 2.305 9.660 1.00 84.69 94 GLU A C 1
ATOM 707 O O . GLU A 1 94 ? -7.651 2.946 8.707 1.00 84.69 94 GLU A O 1
ATOM 712 N N . THR A 1 95 ? -7.306 1.933 10.678 1.00 85.56 95 THR A N 1
ATOM 713 C CA . THR A 1 95 ? -5.881 2.297 10.761 1.00 85.56 95 THR A CA 1
ATOM 714 C C . THR A 1 95 ? -5.059 1.565 9.704 1.00 85.56 95 THR A C 1
ATOM 716 O O . THR A 1 95 ? -4.151 2.149 9.116 1.00 85.56 95 THR A O 1
ATOM 719 N N . ALA A 1 96 ? -5.384 0.298 9.441 1.00 85.94 96 ALA A N 1
ATOM 720 C CA . ALA A 1 96 ? -4.757 -0.499 8.399 1.00 85.94 96 ALA A CA 1
ATOM 721 C C . ALA A 1 96 ? -5.031 0.100 7.015 1.00 85.94 96 ALA A C 1
ATOM 723 O O . ALA A 1 96 ? -4.114 0.244 6.211 1.00 85.94 96 ALA A O 1
ATOM 724 N N . LEU A 1 97 ? -6.270 0.527 6.759 1.00 85.06 97 LEU A N 1
ATOM 725 C CA . LEU A 1 97 ? -6.649 1.152 5.496 1.00 85.06 97 LEU A CA 1
ATOM 726 C C . LEU A 1 97 ? -5.957 2.506 5.318 1.00 85.06 97 LEU A C 1
ATOM 728 O O . LEU A 1 97 ? -5.399 2.772 4.255 1.00 85.06 97 LEU A O 1
ATOM 732 N N . ALA A 1 98 ? -5.924 3.332 6.366 1.00 85.44 98 ALA A N 1
ATOM 733 C CA . ALA A 1 98 ? -5.257 4.629 6.339 1.00 85.44 98 ALA A CA 1
ATOM 734 C C . ALA A 1 98 ? -3.733 4.498 6.154 1.00 85.44 98 ALA A C 1
ATOM 736 O O . ALA A 1 98 ? -3.154 5.163 5.298 1.00 85.44 98 ALA A O 1
ATOM 737 N N . GLY A 1 99 ? -3.083 3.590 6.890 1.00 84.81 99 GLY A N 1
ATOM 738 C CA . GLY A 1 99 ? -1.648 3.332 6.744 1.00 84.81 99 GLY A CA 1
ATOM 739 C C . GLY A 1 99 ? -1.291 2.690 5.401 1.00 84.81 99 GLY A C 1
ATOM 740 O O . GLY A 1 99 ? -0.309 3.083 4.775 1.00 84.81 99 GLY A O 1
ATOM 741 N N . GLY A 1 100 ? -2.106 1.746 4.920 1.00 85.06 100 GLY A N 1
ATOM 742 C CA . GLY A 1 100 ? -1.948 1.129 3.604 1.00 85.06 100 GLY A CA 1
ATOM 743 C C . GLY A 1 100 ? -2.064 2.145 2.469 1.00 85.06 100 GLY A C 1
ATOM 744 O O . GLY A 1 100 ? -1.207 2.181 1.586 1.00 85.06 100 GLY A O 1
ATOM 745 N N . LYS A 1 101 ? -3.073 3.023 2.536 1.00 86.62 101 LYS A N 1
ATOM 746 C CA . LYS A 1 101 ? -3.261 4.148 1.608 1.00 86.62 101 LYS A CA 1
ATOM 747 C C . LYS A 1 101 ? -2.019 5.035 1.555 1.00 86.62 101 LYS A C 1
ATOM 749 O O .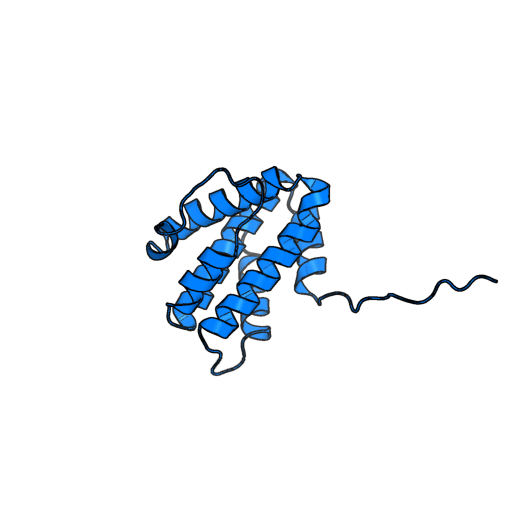 LYS A 1 101 ? -1.534 5.336 0.472 1.00 86.62 101 LYS A O 1
ATOM 754 N N . GLU A 1 102 ? -1.474 5.400 2.708 1.00 87.19 102 GLU A N 1
ATOM 755 C CA . GLU A 1 102 ? -0.347 6.332 2.807 1.00 87.19 102 GLU A CA 1
ATOM 756 C C . GLU A 1 102 ? 0.966 5.725 2.298 1.00 87.19 102 GLU A C 1
ATOM 758 O O . GLU A 1 102 ? 1.734 6.397 1.608 1.00 87.19 102 GLU A O 1
ATOM 763 N N . VAL A 1 103 ? 1.195 4.428 2.536 1.00 85.31 103 VAL A N 1
ATOM 764 C CA . VAL A 1 103 ? 2.317 3.693 1.926 1.00 85.31 103 VAL A CA 1
ATOM 765 C C . VAL A 1 103 ? 2.181 3.649 0.405 1.00 85.31 103 VAL A C 1
ATOM 767 O O . VAL A 1 103 ? 3.142 3.960 -0.299 1.00 85.31 103 VAL A O 1
ATOM 770 N N . LEU A 1 104 ? 0.994 3.312 -0.112 1.00 84.44 104 LEU A N 1
ATOM 771 C CA . LEU A 1 104 ? 0.733 3.296 -1.554 1.00 84.44 104 LEU A CA 1
ATOM 772 C C . LEU A 1 104 ? 0.939 4.691 -2.158 1.00 84.44 104 LEU A C 1
ATOM 774 O O . LEU A 1 104 ? 1.644 4.834 -3.151 1.00 84.44 104 LEU A O 1
ATOM 778 N N . GLU A 1 105 ? 0.412 5.744 -1.537 1.00 85.38 105 GLU A N 1
ATOM 779 C CA . GLU A 1 105 ? 0.611 7.126 -1.984 1.00 85.38 105 GLU A CA 1
ATOM 780 C C . GLU A 1 105 ? 2.084 7.526 -2.041 1.00 85.38 105 GLU A C 1
ATOM 782 O O . GLU A 1 105 ? 2.525 8.108 -3.036 1.00 85.38 105 GLU A O 1
ATOM 787 N N . ALA A 1 106 ? 2.857 7.202 -1.003 1.00 85.88 106 ALA A N 1
ATOM 788 C CA . ALA A 1 106 ? 4.291 7.454 -0.987 1.00 85.88 106 ALA A CA 1
ATOM 789 C C . ALA A 1 106 ? 4.999 6.690 -2.116 1.00 85.88 106 ALA A C 1
ATOM 791 O O . ALA A 1 106 ? 5.847 7.251 -2.809 1.00 85.88 106 ALA A O 1
ATOM 792 N N . PHE A 1 107 ? 4.610 5.437 -2.349 1.00 83.75 107 PHE A N 1
ATOM 793 C CA . PHE A 1 107 ? 5.150 4.606 -3.418 1.00 83.75 107 PHE A CA 1
ATOM 794 C C . PHE A 1 107 ? 4.895 5.213 -4.808 1.00 83.75 107 PHE A C 1
ATOM 796 O O . PHE A 1 107 ? 5.836 5.388 -5.583 1.00 83.75 107 PHE A O 1
ATOM 803 N N . PHE A 1 108 ? 3.660 5.634 -5.107 1.00 80.62 108 PHE A N 1
ATOM 804 C CA . PHE A 1 108 ? 3.331 6.274 -6.389 1.00 80.62 108 PHE A CA 1
ATOM 805 C C . PHE A 1 108 ? 3.993 7.627 -6.568 1.00 80.62 108 PHE A C 1
ATOM 807 O O . PHE A 1 108 ? 4.457 7.943 -7.660 1.00 80.62 108 PHE A O 1
ATOM 814 N N . ARG A 1 109 ? 4.098 8.420 -5.504 1.00 84.19 109 ARG A N 1
ATOM 815 C CA . ARG A 1 109 ? 4.810 9.697 -5.562 1.00 84.19 109 ARG A CA 1
ATOM 816 C C . ARG A 1 109 ? 6.273 9.501 -5.950 1.00 84.19 109 ARG A C 1
ATOM 818 O O . ARG A 1 109 ? 6.806 10.238 -6.780 1.00 84.19 109 ARG A O 1
ATOM 825 N N . LEU A 1 110 ? 6.907 8.472 -5.393 1.00 82.81 110 LEU A N 1
ATOM 826 C CA . LEU A 1 110 ? 8.271 8.110 -5.751 1.00 82.81 110 LEU A CA 1
ATOM 827 C C . LEU A 1 110 ? 8.362 7.572 -7.189 1.00 82.81 110 LEU A C 1
ATOM 829 O O . LEU A 1 110 ? 9.296 7.945 -7.893 1.00 82.81 110 LEU A O 1
ATOM 833 N N . LEU A 1 111 ? 7.388 6.785 -7.666 1.00 80.69 111 LEU A N 1
ATOM 834 C CA . LEU A 1 111 ? 7.320 6.365 -9.075 1.00 80.69 111 LEU A CA 1
ATOM 835 C C . LEU A 1 111 ? 7.238 7.550 -10.032 1.00 80.69 111 LEU A C 1
ATOM 837 O O . LEU A 1 111 ? 8.025 7.635 -10.971 1.00 80.69 111 LEU A O 1
ATOM 841 N N . VAL A 1 112 ? 6.338 8.496 -9.766 1.00 83.25 112 VAL A N 1
ATOM 842 C CA . VAL A 1 112 ? 6.173 9.700 -10.589 1.00 83.25 112 VAL A CA 1
ATOM 843 C C . VAL A 1 112 ? 7.486 10.473 -10.678 1.00 83.25 112 VAL A C 1
ATOM 845 O O . VAL A 1 112 ? 7.839 10.955 -11.752 1.00 83.25 112 VAL A O 1
ATOM 848 N N . SER A 1 113 ? 8.232 10.543 -9.574 1.00 83.06 113 SER A N 1
ATOM 849 C CA . SER A 1 113 ? 9.557 11.165 -9.531 1.00 83.06 113 SER A CA 1
ATOM 850 C C . SER A 1 113 ? 10.614 10.394 -10.340 1.00 83.06 113 SER A C 1
ATOM 852 O O . SER A 1 113 ? 11.495 11.006 -10.937 1.00 83.06 113 SER A O 1
ATOM 854 N N . LEU A 1 114 ? 10.528 9.058 -10.393 1.00 79.62 114 LEU A N 1
ATOM 855 C CA . LEU A 1 114 ? 11.548 8.195 -11.001 1.00 79.62 114 LEU A CA 1
ATOM 856 C C . LEU A 1 114 ? 11.349 7.960 -12.509 1.00 79.62 114 LEU A C 1
ATOM 858 O O . LEU A 1 114 ? 12.302 8.027 -13.279 1.00 79.62 114 LEU A O 1
ATOM 862 N N . ILE A 1 115 ? 10.118 7.647 -12.918 1.00 78.94 115 ILE A N 1
ATOM 863 C CA . ILE A 1 115 ? 9.753 7.230 -14.287 1.00 78.94 115 ILE A CA 1
ATOM 864 C C . ILE A 1 115 ? 8.799 8.215 -14.977 1.00 78.94 115 ILE A C 1
ATOM 866 O O . ILE A 1 115 ? 8.513 8.074 -16.165 1.00 78.94 115 ILE A O 1
ATOM 870 N N . GLY A 1 116 ? 8.314 9.225 -14.252 1.00 79.81 116 GLY A N 1
ATOM 871 C CA . GLY A 1 116 ? 7.378 10.221 -14.758 1.00 79.81 116 GLY A CA 1
ATOM 872 C C . GLY A 1 116 ? 5.907 9.875 -14.510 1.00 79.81 116 GLY A C 1
ATOM 873 O O . GLY A 1 116 ? 5.513 8.720 -14.315 1.00 79.81 116 GLY A O 1
ATOM 874 N N . PHE A 1 117 ? 5.073 10.918 -14.535 1.00 75.44 117 PHE A N 1
ATOM 875 C CA . PHE A 1 117 ? 3.636 10.847 -14.247 1.00 75.44 117 PHE A CA 1
ATOM 876 C C . PHE A 1 117 ? 2.878 9.918 -15.203 1.00 75.44 117 PHE A C 1
ATOM 878 O O . PHE A 1 117 ? 2.115 9.070 -14.751 1.00 75.44 117 PHE A O 1
ATOM 885 N N . SER A 1 118 ? 3.130 10.025 -16.512 1.00 77.06 118 SER A N 1
ATOM 886 C CA . SER A 1 118 ? 2.397 9.267 -17.534 1.00 77.06 118 SER A CA 1
ATOM 887 C C . SER A 1 118 ? 2.572 7.753 -17.399 1.00 77.06 118 SER A C 1
ATOM 889 O O . SER A 1 118 ? 1.592 7.018 -17.481 1.00 77.06 118 SER A O 1
ATOM 891 N N . LEU A 1 119 ? 3.801 7.284 -17.150 1.00 77.19 119 LEU A N 1
ATOM 892 C CA . LEU A 1 119 ? 4.072 5.852 -16.994 1.00 77.19 119 LEU A CA 1
ATOM 893 C C . LEU A 1 119 ? 3.500 5.325 -15.671 1.00 77.19 119 LEU A C 1
ATOM 895 O O . LEU A 1 119 ? 2.934 4.237 -15.629 1.00 77.19 119 LEU A O 1
ATOM 899 N N . SER A 1 120 ? 3.591 6.132 -14.611 1.00 79.38 120 SER A N 1
ATOM 900 C CA . SER A 1 120 ? 3.026 5.801 -13.300 1.00 79.38 120 SER A CA 1
ATOM 901 C C . SER A 1 120 ? 1.504 5.674 -13.360 1.00 79.38 120 SER A C 1
ATOM 903 O O . SER A 1 120 ? 0.954 4.720 -12.822 1.00 79.38 120 SER A O 1
ATOM 905 N N . GLU A 1 121 ? 0.819 6.587 -14.056 1.00 78.06 121 GLU A N 1
ATOM 906 C CA . GLU A 1 121 ? -0.635 6.536 -14.235 1.00 78.06 121 GLU A CA 1
ATOM 907 C C . GLU A 1 121 ? -1.069 5.338 -15.088 1.00 78.06 121 GLU A C 1
ATOM 909 O O . GLU A 1 121 ? -2.056 4.681 -14.762 1.00 78.06 121 GLU A O 1
ATOM 914 N N . GLN A 1 122 ? -0.322 5.018 -16.148 1.00 79.44 122 GLN A N 1
ATOM 915 C CA . GLN A 1 122 ? -0.614 3.864 -16.996 1.00 79.44 122 GLN A CA 1
ATOM 916 C C . GLN A 1 122 ? -0.444 2.545 -16.232 1.00 79.44 122 GLN A C 1
ATOM 918 O O . GLN A 1 122 ? -1.293 1.661 -16.341 1.00 79.44 122 GLN A O 1
ATOM 923 N N . LEU A 1 123 ? 0.614 2.433 -15.425 1.00 78.25 123 LEU A N 1
ATOM 924 C CA . LEU A 1 123 ? 0.848 1.278 -14.561 1.00 78.25 123 LEU A CA 1
ATOM 925 C C . LEU A 1 123 ? -0.260 1.162 -13.510 1.00 78.25 123 LEU A C 1
ATOM 927 O O . LEU A 1 123 ? -0.809 0.086 -13.309 1.00 78.25 123 LEU A O 1
ATOM 931 N N . LEU A 1 124 ? -0.674 2.287 -12.927 1.00 75.19 124 LEU A N 1
ATOM 932 C CA . LEU A 1 124 ? -1.788 2.337 -11.988 1.00 75.19 124 LEU A CA 1
ATOM 933 C C . LEU A 1 124 ? -3.108 1.881 -12.591 1.00 75.19 124 LEU A C 1
ATOM 935 O O . LEU A 1 124 ? -3.852 1.122 -11.979 1.00 75.19 124 LEU A O 1
ATOM 939 N N . ALA A 1 125 ? -3.409 2.366 -13.792 1.00 75.88 125 ALA A N 1
ATOM 940 C CA . ALA A 1 125 ? -4.601 1.970 -14.511 1.00 75.88 125 ALA A CA 1
ATOM 941 C C . ALA A 1 125 ? -4.564 0.475 -14.846 1.00 75.88 125 ALA A C 1
ATOM 943 O O . ALA A 1 125 ? -5.573 -0.191 -14.673 1.00 75.88 125 ALA A O 1
ATOM 944 N N . ALA A 1 126 ? -3.414 -0.065 -15.252 1.00 76.56 126 ALA A N 1
ATOM 945 C CA . ALA A 1 126 ? -3.277 -1.484 -15.565 1.00 76.56 126 ALA A CA 1
ATOM 946 C C . ALA A 1 126 ? -3.431 -2.392 -14.330 1.00 76.56 126 ALA A C 1
ATOM 948 O O . ALA A 1 126 ? -4.109 -3.407 -14.411 1.00 76.56 126 ALA A O 1
ATOM 949 N N . VAL A 1 127 ? -2.838 -2.006 -13.197 1.00 73.69 127 VAL A N 1
ATOM 950 C CA . VAL A 1 127 ? -2.779 -2.802 -11.956 1.00 73.69 127 VAL A CA 1
ATOM 951 C C . VAL A 1 127 ? -4.081 -2.696 -11.138 1.00 73.69 127 VAL A C 1
ATOM 953 O O . VAL A 1 127 ? -4.504 -3.651 -10.484 1.00 73.69 127 VAL A O 1
ATOM 956 N N . TRP A 1 128 ? -4.758 -1.538 -11.149 1.00 72.12 128 TRP A N 1
ATOM 957 C CA . TRP A 1 128 ? -5.927 -1.291 -10.281 1.00 72.12 128 TRP A CA 1
ATOM 958 C C . TRP A 1 128 ? -7.287 -1.324 -10.958 1.00 72.12 128 TRP A C 1
ATOM 960 O O . TRP A 1 128 ? -8.284 -1.439 -10.242 1.00 72.12 128 TRP A O 1
ATOM 970 N N . THR A 1 129 ? -7.365 -1.237 -12.288 1.00 65.94 129 THR A N 1
ATOM 971 C CA . THR A 1 129 ? -8.662 -1.296 -12.978 1.00 65.94 129 THR A CA 1
ATOM 972 C C . THR A 1 129 ? -9.277 -2.696 -12.952 1.00 65.94 129 THR A C 1
ATOM 974 O O . THR A 1 129 ? -10.495 -2.773 -12.876 1.00 65.94 129 THR A O 1
ATOM 977 N N . ASP A 1 130 ? -8.482 -3.766 -12.939 1.00 56.66 130 ASP A N 1
ATOM 978 C CA . ASP A 1 130 ? -8.894 -5.160 -12.701 1.00 56.66 130 ASP A CA 1
ATOM 979 C C . ASP A 1 130 ? -7.612 -6.013 -12.765 1.00 56.66 130 ASP A C 1
ATOM 981 O O . ASP A 1 130 ? -6.751 -5.677 -13.585 1.00 56.66 130 ASP A O 1
ATOM 985 N N . PRO A 1 131 ? -7.424 -7.094 -11.977 1.00 44.84 131 PRO A N 1
ATOM 986 C CA . PRO A 1 131 ? -6.468 -8.113 -12.392 1.00 44.84 131 PRO A CA 1
ATOM 987 C C . PRO A 1 131 ? -6.930 -8.563 -13.772 1.00 44.84 131 PRO A C 1
ATOM 989 O O . PRO A 1 131 ? -8.051 -9.050 -13.893 1.00 44.84 131 PRO A O 1
ATOM 992 N N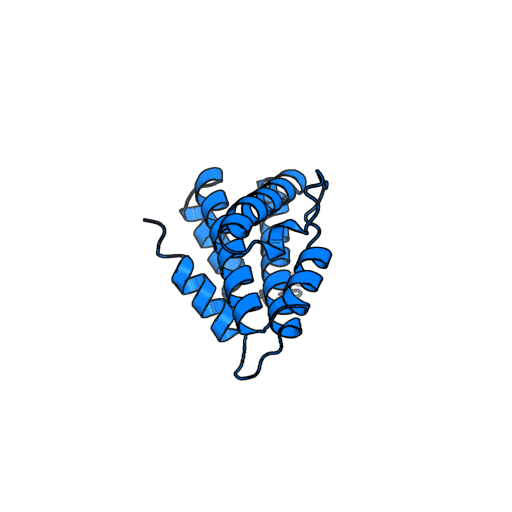 . ALA A 1 132 ? -6.129 -8.337 -14.815 1.00 38.69 132 ALA A N 1
ATOM 993 C CA . ALA A 1 132 ? -6.478 -8.826 -16.139 1.00 38.69 132 ALA A CA 1
ATOM 994 C C . ALA A 1 132 ? -6.963 -10.277 -15.981 1.00 38.69 132 ALA A C 1
ATOM 996 O O . ALA A 1 132 ? -6.229 -11.070 -15.379 1.00 38.69 132 ALA A O 1
ATOM 997 N N . PRO A 1 133 ? -8.177 -10.644 -16.442 1.00 38.94 133 PRO A N 1
ATOM 998 C CA . PRO A 1 133 ? -8.492 -12.0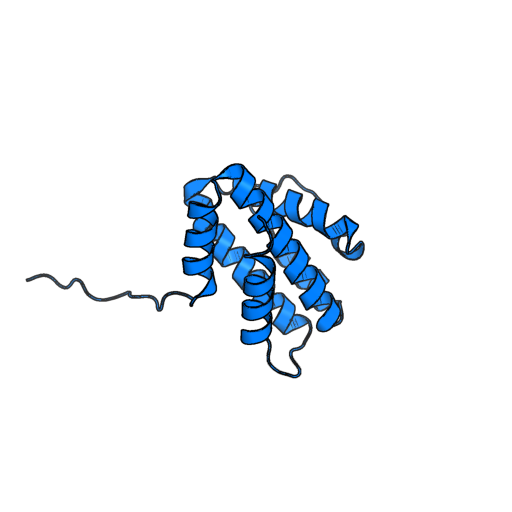51 -16.556 1.00 38.94 133 PRO A CA 1
ATOM 999 C C . PRO A 1 133 ? -7.354 -12.625 -17.384 1.00 38.94 133 PRO A C 1
ATOM 1001 O O . PRO A 1 133 ? -7.077 -12.097 -18.467 1.00 38.94 133 PRO A O 1
ATOM 1004 N N . ASP A 1 134 ? -6.650 -13.615 -16.831 1.00 42.84 134 ASP A N 1
ATOM 1005 C CA . ASP A 1 134 ? -5.680 -14.430 -17.544 1.00 42.84 134 ASP A CA 1
ATOM 1006 C C . ASP A 1 134 ? -6.308 -14.798 -18.888 1.00 42.84 134 ASP A C 1
ATOM 1008 O O . ASP A 1 134 ? -7.040 -15.778 -19.014 1.00 42.84 134 ASP A O 1
ATOM 1012 N N . THR A 1 135 ? -6.030 -14.009 -19.924 1.00 45.34 135 THR A N 1
ATOM 1013 C CA . THR A 1 135 ? -6.307 -14.394 -21.298 1.00 45.34 135 THR A CA 1
ATOM 1014 C C . THR A 1 135 ? -5.139 -15.283 -21.694 1.00 45.34 135 THR A C 1
ATOM 1016 O O . THR A 1 135 ? -4.346 -14.985 -22.579 1.00 45.34 135 THR A O 1
ATOM 1019 N N . SER A 1 136 ? -5.005 -16.386 -20.959 1.00 48.09 136 SER A N 1
ATOM 1020 C CA . SER A 1 136 ? -4.531 -17.623 -21.537 1.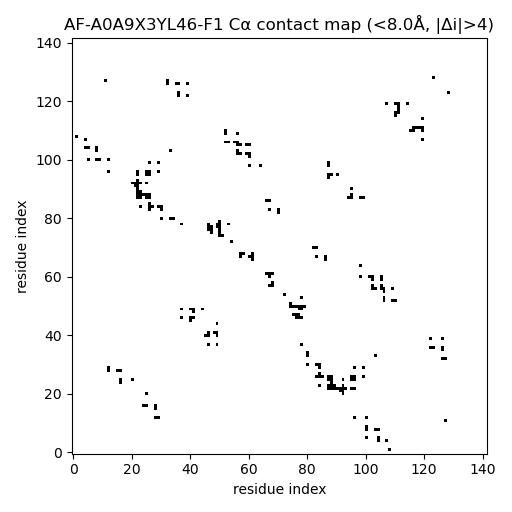00 48.09 136 SER A CA 1
ATOM 1021 C C . SER A 1 136 ? -5.652 -18.133 -22.437 1.00 48.09 136 SER A C 1
ATOM 1023 O O . SER A 1 136 ? -6.803 -18.207 -22.018 1.00 48.09 136 SER A O 1
ATOM 1025 N N . ALA A 1 137 ? -5.275 -18.513 -23.655 1.00 49.31 137 ALA A N 1
ATOM 1026 C CA . ALA A 1 137 ? -6.106 -19.046 -24.735 1.00 49.31 137 ALA A CA 1
ATOM 1027 C C . ALA A 1 137 ? -6.833 -18.001 -25.601 1.00 49.31 137 ALA A C 1
ATOM 1029 O O . ALA A 1 137 ? -7.997 -17.686 -25.390 1.00 49.31 137 ALA A O 1
ATOM 1030 N N . GLN A 1 138 ? -6.179 -17.572 -26.684 1.00 45.62 138 GLN A N 1
ATOM 1031 C CA . GLN A 1 138 ? -6.439 -18.129 -28.023 1.00 45.62 138 GLN A CA 1
ATOM 1032 C C . GLN A 1 138 ? -5.565 -17.418 -29.067 1.00 45.62 138 GLN A C 1
ATOM 1034 O O . GLN A 1 138 ? -5.930 -16.375 -29.592 1.00 45.62 138 GLN A O 1
ATOM 1039 N N . ASP A 1 139 ? -4.438 -18.034 -29.411 1.00 39.91 139 ASP A N 1
ATOM 1040 C CA . ASP A 1 139 ? -3.941 -17.989 -30.788 1.00 39.91 139 ASP A CA 1
ATOM 1041 C C . ASP A 1 139 ? -3.694 -19.448 -31.184 1.00 39.91 139 ASP A C 1
ATOM 1043 O O . ASP A 1 139 ? -2.610 -20.009 -31.026 1.00 39.91 139 ASP A O 1
ATOM 1047 N N . VAL A 1 140 ? -4.793 -20.132 -31.522 1.00 50.91 140 VAL A N 1
ATOM 1048 C CA . VAL A 1 140 ? -4.713 -21.358 -32.310 1.00 50.91 140 VAL A CA 1
ATOM 1049 C C . VAL A 1 140 ? -4.754 -20.928 -33.773 1.00 50.91 140 VAL A C 1
ATOM 1051 O O . VAL A 1 140 ? -5.664 -20.228 -34.210 1.00 50.91 140 VAL A O 1
ATOM 1054 N N . VAL A 1 141 ? -3.684 -21.318 -34.453 1.00 45.84 141 VAL A N 1
ATOM 1055 C CA . VAL A 1 141 ? -3.242 -20.988 -35.810 1.00 45.84 141 VAL A CA 1
ATOM 1056 C C . VAL A 1 141 ? -4.312 -21.220 -36.900 1.00 45.84 141 VAL A C 1
ATOM 1058 O O . VAL A 1 141 ? -5.129 -22.133 -36.742 1.00 45.84 141 VAL A O 1
ATOM 1061 N N . PRO A 1 142 ? -4.288 -20.480 -38.029 1.00 60.31 142 PRO A N 1
ATOM 1062 C CA . PRO A 1 142 ? -4.899 -20.911 -39.288 1.00 60.31 142 PRO A CA 1
ATOM 1063 C C . PRO A 1 142 ? -4.039 -21.936 -40.043 1.00 60.31 142 PRO A C 1
ATOM 1065 O O . PRO A 1 142 ? -2.791 -21.821 -39.998 1.00 60.31 142 PRO A O 1
#

Mean predicted aligned error: 9.07 Å

Organism: NCBI:txid2983605

Solvent-accessible surface area (backbone atoms only — not comparable to full-atom values): 8046 Å² total; per-residue (Å²): 145,69,74,74,53,57,60,51,52,50,50,51,51,54,72,72,44,58,96,85,51,46,16,53,55,49,17,50,53,49,44,52,52,52,51,49,48,42,62,67,38,28,85,76,60,32,45,49,46,46,15,52,44,51,54,51,9,46,64,55,31,24,77,82,38,64,81,53,65,74,60,79,88,63,95,45,71,47,70,75,53,68,63,55,31,56,53,21,40,72,40,53,38,68,58,25,46,54,52,45,50,43,29,51,47,39,36,52,56,52,38,31,72,73,72,31,57,70,57,43,51,51,51,48,51,57,59,66,74,45,78,73,75,79,79,71,85,83,87,78,81,134

Secondary structure (DSSP, 8-state):
--TTHHHHHHHHHHHHS-TT--HHHHHHHHHHHHHHHHHHHHHHH-HHHHHHHHHHHHHHHHHH-GGGGGS-----SS--HHHHHHHHHTS-HHHHHHHHHHHHHHHHHHHHHHH-HHHHHHHHHHHHS-------------

Radius of gyration: 15.63 Å; Cα contacts (8 Å, |Δi|>4): 142; chains: 1; bounding box: 37×40×53 Å

Foldseek 3Di:
DLPPVLVVLLVLLPVQADVPRWLLSSLVVLLLLLVLLCVVCCVPQNQLRSQVLLLVLLVQLCVVPVLSVPPPSDSDSHHDSVVVSVSSNPDGNVVSSVSSSSSVSSSLVVVCVPVNDVVSVVSCCCSRVDVPPPPPDDDDDD

pLDDT: mean 76.21, std 12.25, range [38.69, 87.81]